Protein AF-A0A849R0E0-F1 (afdb_monomer_lite)

Radius of gyration: 33.07 Å; chains: 1; bounding box: 42×127×68 Å

Secondary structure (DSSP, 8-state):
---------------S-----TTTT-----------EEE-HHHHHHHHHHT-EEEE-TTS-EEEE-TTSTT-EEEESSHHHHHHHHHHHHHHHHHHHHHHTPPPPPBTTEEE------------------------PPPP-

Sequence (141 aa):
MPLQQSQHRRGIVVGAASITLPWEKKIKRVRGVEPVNKITFEQYVRLALSHARFSRNEDASWTVEVPVLPGCITWGITRIEAVEMAKDAIEAWIITALRFGDEIPAIDGCYLQYAIDEIEDVETTPRETEGSYSETAGSRV

Foldseek 3Di:
DDDDDDDDDPDDDDDDDPCPPCVVVPPPPDPDPDPQQEDEPVVVLVLQLVQWDWDQDPLRKIKIDRVLQPPQIDIDNDPVVNSVRSSVSSSVSVVVCLVVVHDRGARPSHDYDDDNPPPDDPPPPPDDDPPDDDPPPDDDD

Structure (mmCIF, N/CA/C/O backbone):
data_AF-A0A849R0E0-F1
#
_entry.id   AF-A0A849R0E0-F1
#
loop_
_atom_site.group_PDB
_atom_site.id
_atom_site.type_symbol
_atom_site.label_atom_id
_atom_site.label_alt_id
_atom_site.label_comp_id
_atom_site.label_asym_id
_atom_site.label_entity_id
_atom_site.label_seq_id
_atom_site.pdbx_PDB_ins_code
_atom_site.Cartn_x
_atom_site.Cartn_y
_atom_site.Cartn_z
_atom_site.occupancy
_atom_site.B_iso_or_equiv
_atom_site.auth_seq_id
_atom_site.auth_comp_id
_atom_site.auth_asym_id
_atom_site.auth_atom_id
_atom_site.pdbx_PDB_model_num
ATOM 1 N N . MET A 1 1 ? 18.604 -65.903 37.078 1.00 38.81 1 MET A N 1
ATOM 2 C CA . MET A 1 1 ? 19.001 -64.517 36.748 1.00 38.81 1 MET A CA 1
ATOM 3 C C . MET A 1 1 ? 17.720 -63.683 36.670 1.00 38.81 1 MET A C 1
ATOM 5 O O . MET A 1 1 ? 16.917 -63.987 35.797 1.00 38.81 1 MET A O 1
ATOM 9 N N . PRO A 1 2 ? 17.441 -62.781 37.632 1.00 55.22 2 PRO A N 1
ATOM 10 C CA . PRO A 1 2 ? 16.172 -62.055 37.742 1.00 55.22 2 PRO A CA 1
ATOM 11 C C . PRO A 1 2 ? 16.253 -60.619 37.176 1.00 55.22 2 PRO A C 1
ATOM 13 O O . PRO A 1 2 ? 17.321 -60.183 36.766 1.00 55.22 2 PRO A O 1
ATOM 16 N N . LEU A 1 3 ? 15.120 -59.905 37.267 1.00 38.03 3 LEU A N 1
ATOM 17 C CA . LEU A 1 3 ? 14.801 -58.516 36.878 1.00 38.03 3 LEU A CA 1
ATOM 18 C C . LEU A 1 3 ? 14.262 -58.382 35.438 1.00 38.03 3 LEU A C 1
ATOM 20 O O . LEU A 1 3 ? 14.897 -58.812 34.491 1.00 38.03 3 LEU A O 1
ATOM 24 N N . GLN A 1 4 ? 13.079 -57.807 35.188 1.00 47.00 4 GLN A N 1
ATOM 25 C CA . GLN A 1 4 ? 12.476 -56.665 35.881 1.00 47.00 4 GLN A CA 1
ATOM 26 C C . GLN A 1 4 ? 10.942 -56.648 35.705 1.00 47.00 4 GLN A C 1
ATOM 28 O O . GLN A 1 4 ? 10.442 -56.493 34.595 1.00 47.00 4 GLN A O 1
ATOM 33 N N . GLN A 1 5 ? 10.190 -56.762 36.807 1.00 48.25 5 GLN A N 1
ATOM 34 C CA . GLN A 1 5 ? 8.842 -56.192 36.918 1.00 48.25 5 GLN A CA 1
ATOM 35 C C . GLN A 1 5 ? 8.978 -54.819 37.578 1.00 48.25 5 GLN A C 1
ATOM 37 O O . GLN A 1 5 ? 9.595 -54.707 38.634 1.00 48.25 5 GLN A O 1
ATOM 42 N N . SER A 1 6 ? 8.366 -53.794 36.990 1.00 43.59 6 SER A N 1
ATOM 43 C CA . SER A 1 6 ? 8.050 -52.546 37.685 1.00 43.59 6 SER A CA 1
ATOM 44 C C . SER A 1 6 ? 6.603 -52.191 37.376 1.00 43.59 6 SER A C 1
ATOM 46 O O . SER A 1 6 ? 6.280 -51.485 36.425 1.00 43.59 6 SER A O 1
ATOM 48 N N . GLN A 1 7 ? 5.713 -52.773 38.172 1.00 56.81 7 GLN A N 1
ATOM 49 C CA . GLN A 1 7 ? 4.448 -52.134 38.500 1.00 56.81 7 GLN A CA 1
ATOM 50 C C . GLN A 1 7 ? 4.765 -50.953 39.406 1.00 56.81 7 GLN A C 1
ATOM 52 O O . GLN A 1 7 ? 5.595 -51.132 40.280 1.00 56.81 7 GLN A O 1
ATOM 57 N N . HIS A 1 8 ? 4.087 -49.816 39.249 1.00 32.28 8 HIS A N 1
ATOM 58 C CA . HIS A 1 8 ? 3.548 -49.021 40.361 1.00 32.28 8 HIS A CA 1
ATOM 59 C C . HIS A 1 8 ? 2.502 -48.051 39.796 1.00 32.28 8 HIS A C 1
ATOM 61 O O . HIS A 1 8 ? 2.736 -46.867 39.569 1.00 32.28 8 HIS A O 1
ATOM 67 N N . ARG A 1 9 ? 1.293 -48.584 39.603 1.00 51.06 9 ARG A N 1
ATOM 68 C CA . ARG A 1 9 ? 0.073 -47.796 39.758 1.00 51.06 9 ARG A CA 1
ATOM 69 C C . ARG A 1 9 ? -0.049 -47.410 41.235 1.00 51.06 9 ARG A C 1
ATOM 71 O O . ARG A 1 9 ? -0.041 -48.291 42.090 1.00 51.06 9 ARG A O 1
ATOM 78 N N . ARG A 1 10 ? -0.247 -46.127 41.533 1.00 48.72 10 ARG A N 1
ATOM 79 C CA . ARG A 1 10 ? -0.996 -45.708 42.726 1.00 48.72 10 ARG A CA 1
ATOM 80 C C . ARG A 1 10 ? -2.365 -45.258 42.242 1.00 48.72 10 ARG A C 1
ATOM 82 O O . ARG A 1 10 ? -2.489 -44.227 41.594 1.00 48.72 10 ARG A O 1
ATOM 89 N N . GLY A 1 11 ? -3.357 -46.114 42.456 1.00 44.81 11 GLY A N 1
ATOM 90 C CA . GLY A 1 11 ? -4.749 -45.812 42.158 1.00 44.81 11 GLY A CA 1
ATOM 91 C C . GLY A 1 11 ? -5.390 -44.995 43.273 1.00 44.81 11 GLY A C 1
ATOM 92 O O . GLY A 1 11 ? -4.987 -45.087 44.430 1.00 44.81 11 GLY A O 1
ATOM 93 N N . ILE A 1 12 ? -6.447 -44.273 42.921 1.00 38.22 12 ILE A N 1
ATOM 94 C CA . ILE A 1 12 ? -7.577 -44.064 43.819 1.00 38.22 12 ILE A CA 1
ATOM 95 C C . ILE A 1 12 ? -8.791 -44.635 43.092 1.00 38.22 12 ILE A C 1
ATOM 97 O O . ILE A 1 12 ? -9.124 -44.223 41.982 1.00 38.22 12 ILE A O 1
ATOM 101 N N . VAL A 1 13 ? -9.394 -45.641 43.716 1.00 46.91 13 VAL A N 1
ATOM 102 C CA . VAL A 1 13 ? -10.683 -46.211 43.338 1.00 46.91 13 VAL A CA 1
ATOM 103 C C . VAL A 1 13 ? -11.720 -45.459 44.163 1.00 46.91 13 VAL A C 1
ATOM 105 O O . VAL A 1 13 ? -11.707 -45.561 45.387 1.00 46.91 13 VAL A O 1
ATOM 108 N N . VAL A 1 14 ? -12.606 -44.704 43.515 1.00 45.00 14 VAL A N 1
ATOM 109 C CA . VAL A 1 14 ? -13.864 -44.261 44.128 1.00 45.00 14 VAL A CA 1
ATOM 110 C C . VAL A 1 14 ? -14.989 -44.719 43.215 1.00 45.00 14 VAL A C 1
ATOM 112 O O . VAL A 1 14 ? -14.896 -44.602 41.995 1.00 45.00 14 VAL A O 1
ATOM 115 N N . GLY A 1 15 ? -15.979 -45.353 43.833 1.00 38.16 15 GLY A N 1
ATOM 116 C CA . GLY A 1 15 ? -17.044 -4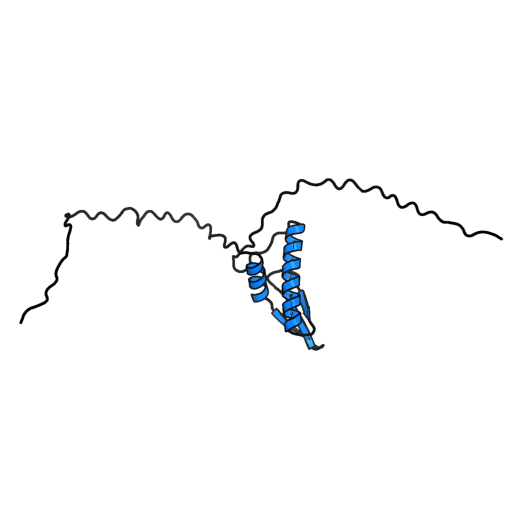6.098 43.187 1.00 38.16 15 GLY A CA 1
ATOM 117 C C . GLY A 1 15 ? -17.985 -45.273 42.315 1.00 38.16 15 GLY A C 1
ATOM 118 O O . GLY A 1 15 ? -17.857 -44.064 42.150 1.00 38.16 15 GLY A O 1
ATOM 119 N N . ALA A 1 16 ? -18.942 -46.004 41.752 1.00 46.28 16 ALA A N 1
ATOM 120 C CA . ALA A 1 16 ? -19.988 -45.552 40.855 1.00 46.28 16 ALA A CA 1
ATOM 121 C C . ALA A 1 16 ? -20.604 -44.196 41.239 1.00 46.28 16 ALA A C 1
ATOM 123 O O . ALA A 1 16 ? -21.504 -44.100 42.067 1.00 46.28 16 ALA A O 1
ATOM 124 N N . ALA A 1 17 ? -20.166 -43.160 40.542 1.00 36.34 17 ALA A N 1
ATOM 125 C CA . ALA A 1 17 ? -20.985 -42.029 40.164 1.00 36.34 17 ALA A CA 1
ATOM 126 C C . ALA A 1 17 ? -20.427 -41.556 38.827 1.00 36.34 17 ALA A C 1
ATOM 128 O O . ALA A 1 17 ? -19.282 -41.112 38.742 1.00 36.34 17 ALA A O 1
ATOM 129 N N . SER A 1 18 ? -21.217 -41.682 37.765 1.00 44.19 18 SER A N 1
ATOM 130 C CA . SER A 1 18 ? -20.980 -40.951 36.527 1.00 44.19 18 SER A CA 1
ATOM 131 C C . SER A 1 18 ? -21.103 -39.461 36.840 1.00 44.19 18 SER A C 1
ATOM 133 O O . SER A 1 18 ? -22.142 -38.850 36.611 1.00 44.19 18 SER A O 1
ATOM 135 N N . ILE A 1 19 ? -20.053 -38.860 37.394 1.00 43.53 19 ILE A N 1
ATOM 136 C CA . ILE A 1 19 ? -19.900 -37.414 37.389 1.00 43.53 19 ILE A CA 1
ATOM 137 C C . ILE A 1 19 ? -19.440 -37.099 35.973 1.00 43.53 19 ILE A C 1
ATOM 139 O O . ILE A 1 19 ? -18.252 -36.978 35.688 1.00 43.53 19 ILE A O 1
ATOM 143 N N . THR A 1 20 ? -20.405 -37.041 35.052 1.00 53.28 20 THR A N 1
ATOM 144 C CA . THR A 1 20 ? -20.236 -36.277 33.822 1.00 53.28 20 THR A CA 1
ATOM 145 C C . THR A 1 20 ? -19.793 -34.898 34.271 1.00 53.28 20 THR A C 1
ATOM 147 O O . THR A 1 20 ? -20.577 -34.180 34.889 1.00 53.28 20 THR A O 1
ATOM 150 N N . LEU A 1 21 ? -18.521 -34.580 34.047 1.00 47.81 21 LEU A N 1
ATOM 151 C CA . LEU A 1 21 ? -17.932 -33.314 34.434 1.00 47.81 21 LEU A CA 1
ATOM 152 C C . LEU A 1 21 ? -18.815 -32.180 33.868 1.00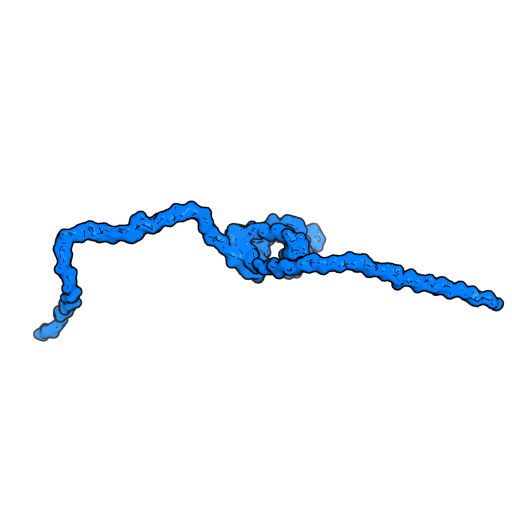 47.81 21 LEU A C 1
ATOM 154 O O . LEU A 1 21 ? -18.893 -32.010 32.651 1.00 47.81 21 LEU A O 1
ATOM 158 N N . PRO A 1 22 ? -19.523 -31.400 34.714 1.00 52.25 22 PRO A N 1
ATOM 159 C CA . PRO A 1 22 ? -20.514 -30.417 34.259 1.00 52.25 22 PRO A CA 1
ATOM 160 C C . PRO A 1 22 ? -19.915 -29.189 33.557 1.00 52.25 22 PRO A C 1
ATOM 162 O O . PRO A 1 22 ? -20.631 -28.220 33.300 1.00 52.25 22 PRO A O 1
ATOM 165 N N . TRP A 1 23 ? -18.609 -29.186 33.287 1.00 43.12 23 TRP A N 1
ATOM 166 C CA . TRP A 1 23 ? -17.913 -28.077 32.640 1.00 43.12 23 TRP A CA 1
ATOM 167 C C . TRP A 1 23 ? -17.810 -28.253 31.117 1.00 43.12 23 TRP A C 1
ATOM 169 O O . TRP A 1 23 ? -17.825 -27.256 30.399 1.00 43.12 23 TRP A O 1
ATOM 179 N N . GLU A 1 24 ? -17.868 -29.485 30.599 1.00 51.97 24 GLU A N 1
ATOM 180 C CA . GLU A 1 24 ? -17.853 -29.765 29.149 1.00 51.97 24 GLU A CA 1
ATOM 181 C C . GLU A 1 24 ? -19.142 -29.308 28.436 1.00 51.97 24 GLU A C 1
ATOM 183 O O . GLU A 1 24 ? -19.186 -29.185 27.215 1.00 51.97 24 GLU A O 1
ATOM 188 N N . LYS A 1 25 ? -20.202 -28.993 29.194 1.00 50.00 25 LYS A N 1
ATOM 189 C CA . LYS A 1 25 ? -21.509 -28.548 28.671 1.00 50.00 25 LYS A CA 1
ATOM 190 C C . LYS A 1 25 ? -21.788 -27.057 28.866 1.00 50.00 25 LYS A C 1
ATOM 192 O O . LYS A 1 25 ? -22.908 -26.607 28.623 1.00 50.00 25 LYS A O 1
ATOM 197 N N . LYS A 1 26 ? -20.797 -26.276 29.309 1.00 49.84 26 LYS A N 1
ATOM 198 C CA . LYS A 1 26 ? -20.974 -24.848 29.616 1.00 49.84 26 LYS A CA 1
ATOM 199 C C . LYS A 1 26 ? -20.033 -23.924 28.852 1.00 49.84 26 LYS A C 1
ATOM 201 O O . LYS A 1 26 ? -19.842 -22.784 29.260 1.00 49.84 26 LYS A O 1
ATOM 206 N N . ILE A 1 27 ? -19.553 -24.352 27.687 1.00 56.09 27 ILE A N 1
ATOM 207 C CA . ILE A 1 27 ? -19.125 -23.403 26.658 1.00 56.09 27 ILE A CA 1
ATOM 208 C C . ILE A 1 27 ? -20.410 -22.866 26.026 1.00 56.09 27 ILE A C 1
ATOM 210 O O . ILE A 1 27 ? -20.893 -23.353 25.002 1.00 56.09 27 ILE A O 1
ATOM 214 N N . LYS A 1 28 ? -21.042 -21.899 26.703 1.00 51.50 28 LYS A N 1
ATOM 215 C CA . LYS A 1 28 ? -22.071 -21.077 26.072 1.00 51.50 28 LYS A CA 1
ATOM 216 C C . LYS A 1 28 ? -21.370 -20.376 24.920 1.00 51.50 28 LYS A C 1
ATOM 218 O O . LYS A 1 28 ? -20.601 -19.449 25.134 1.00 51.50 28 LYS A O 1
ATOM 223 N N . ARG A 1 29 ? -21.620 -20.884 23.719 1.00 47.94 29 ARG A N 1
ATOM 224 C CA . ARG A 1 29 ? -21.346 -20.260 22.432 1.00 47.94 29 ARG A CA 1
ATOM 225 C C . ARG A 1 29 ? -22.028 -18.890 22.445 1.00 47.94 29 ARG A C 1
ATOM 227 O O . ARG A 1 29 ? -23.196 -18.762 22.081 1.00 47.94 29 ARG A O 1
ATOM 234 N N . VAL A 1 30 ? -21.334 -17.904 23.007 1.00 56.94 30 VAL A N 1
ATOM 235 C CA . VAL A 1 30 ? -21.688 -16.495 22.884 1.00 56.94 30 VAL A CA 1
ATOM 236 C C . VAL A 1 30 ? -21.714 -16.208 21.389 1.00 56.94 30 VAL A C 1
ATOM 238 O O . VAL A 1 30 ? -20.848 -16.680 20.653 1.00 56.94 30 VAL A O 1
ATOM 241 N N . ARG A 1 31 ? -22.792 -15.572 2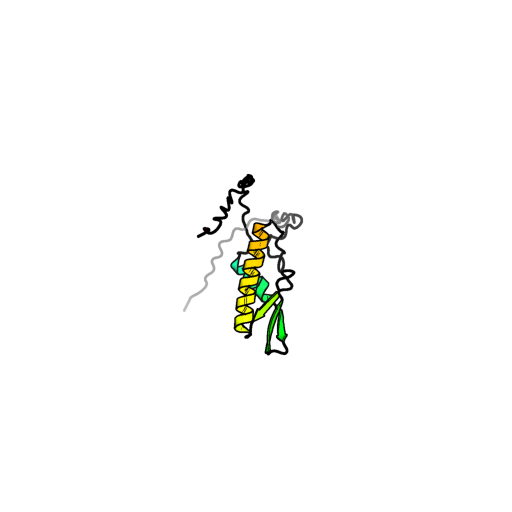0.922 1.00 51.91 31 ARG A N 1
ATOM 242 C CA . ARG A 1 31 ? -22.957 -15.219 19.509 1.00 51.91 31 ARG A CA 1
ATOM 243 C C . ARG A 1 31 ? -21.688 -14.492 19.058 1.00 51.91 31 ARG A C 1
ATOM 245 O O . ARG A 1 31 ? -21.254 -13.572 19.743 1.00 51.91 31 ARG A O 1
ATOM 252 N N . GLY A 1 32 ? -21.089 -15.006 17.985 1.00 44.66 32 GLY A N 1
ATOM 253 C CA . GLY A 1 32 ? -19.739 -14.694 17.542 1.00 44.66 32 GLY A CA 1
ATOM 254 C C . GLY A 1 32 ? -19.505 -13.201 17.397 1.00 44.66 32 GLY A C 1
ATOM 255 O O . GLY A 1 32 ? -20.059 -12.557 16.513 1.00 44.66 32 GLY A O 1
ATOM 256 N N . VAL A 1 33 ? -18.657 -12.678 18.269 1.00 49.19 33 VAL A N 1
ATOM 257 C CA . VAL A 1 33 ? -17.730 -11.629 17.877 1.00 49.19 33 VAL A CA 1
ATOM 258 C C . VAL A 1 33 ? -16.485 -12.411 17.478 1.00 49.19 33 VAL A C 1
ATOM 260 O O . VAL A 1 33 ? -15.791 -12.935 18.350 1.00 49.19 33 VAL A O 1
ATOM 263 N N . GLU A 1 34 ? -16.284 -12.618 16.174 1.00 56.00 34 GLU A N 1
ATOM 264 C CA . GLU A 1 34 ? -14.996 -13.094 15.654 1.00 56.00 34 GLU A CA 1
ATOM 265 C C . GLU A 1 34 ? -13.907 -12.206 16.282 1.00 56.00 34 GLU A C 1
ATOM 267 O O . GLU A 1 34 ? -14.113 -10.989 16.375 1.00 56.00 34 GLU A O 1
ATOM 272 N N . PRO A 1 35 ? -12.792 -12.759 16.791 1.00 57.19 35 PRO A N 1
ATOM 273 C CA . PRO A 1 35 ? -11.729 -11.927 17.332 1.00 57.19 35 PRO A CA 1
ATOM 274 C C . PRO A 1 35 ? -11.301 -10.952 16.236 1.00 57.19 35 PRO A C 1
ATOM 276 O O . PRO A 1 35 ? -10.837 -11.378 15.182 1.00 57.19 35 PRO A O 1
ATOM 279 N N . VAL A 1 36 ? -11.498 -9.650 16.462 1.00 66.88 36 VAL A N 1
ATOM 280 C CA . VAL A 1 36 ? -11.018 -8.616 15.543 1.00 66.88 36 VAL A CA 1
ATOM 281 C C . VAL A 1 36 ? -9.508 -8.795 15.425 1.00 66.88 36 VAL A C 1
ATOM 283 O O . VAL A 1 36 ? -8.771 -8.518 16.372 1.00 66.88 36 VAL A O 1
ATOM 286 N N . ASN A 1 37 ? -9.049 -9.350 14.301 1.00 87.19 37 ASN A N 1
ATOM 287 C CA . ASN A 1 37 ? -7.635 -9.618 14.081 1.00 87.19 37 ASN A CA 1
ATOM 288 C C . ASN A 1 37 ? -6.952 -8.287 13.769 1.00 87.19 37 ASN A C 1
ATOM 290 O O . ASN A 1 37 ? -6.814 -7.878 12.617 1.00 87.19 37 ASN A O 1
ATOM 294 N N . LYS A 1 38 ? -6.626 -7.551 14.829 1.00 90.06 38 LYS A N 1
ATOM 295 C CA . LYS A 1 38 ? -5.966 -6.258 14.733 1.00 90.06 38 LYS A CA 1
ATOM 296 C C . LYS A 1 38 ? -4.480 -6.471 14.482 1.00 90.06 38 LYS A C 1
ATOM 298 O O . LYS A 1 38 ? -3.829 -7.204 15.225 1.00 90.06 38 LYS A O 1
ATOM 303 N N . ILE A 1 39 ? -3.957 -5.828 13.448 1.00 93.94 39 ILE A N 1
ATOM 304 C CA . ILE A 1 39 ? -2.571 -5.978 12.999 1.00 93.94 39 ILE A CA 1
ATOM 305 C C . ILE A 1 39 ? -1.821 -4.649 13.069 1.00 93.94 39 ILE A C 1
ATOM 307 O O . ILE A 1 39 ? -2.425 -3.574 13.126 1.00 93.94 39 ILE A O 1
ATOM 311 N N . THR A 1 40 ? -0.491 -4.722 13.090 1.00 94.94 40 THR A N 1
ATOM 312 C CA . THR A 1 40 ? 0.367 -3.531 13.088 1.00 94.94 40 THR A CA 1
ATOM 313 C C . THR A 1 40 ? 0.399 -2.868 11.711 1.00 94.94 40 THR A C 1
ATOM 315 O O . THR A 1 40 ? 0.056 -3.483 10.700 1.00 94.94 40 THR A O 1
ATOM 318 N N . PHE A 1 41 ? 0.861 -1.616 11.660 1.00 94.25 41 PHE A N 1
ATOM 319 C CA . PHE A 1 41 ? 1.006 -0.862 10.412 1.00 94.25 41 PHE A CA 1
ATOM 320 C C . PHE A 1 41 ? 1.821 -1.614 9.357 1.00 94.25 41 PHE A C 1
ATOM 322 O O . PHE A 1 41 ? 1.345 -1.838 8.249 1.00 94.25 41 PHE A O 1
ATOM 329 N N . GLU A 1 42 ? 3.008 -2.104 9.714 1.00 94.50 42 GLU A N 1
ATOM 330 C CA . GLU A 1 42 ? 3.855 -2.848 8.778 1.00 94.50 42 GLU A CA 1
ATOM 331 C C . GLU A 1 42 ? 3.191 -4.130 8.264 1.00 94.50 42 GLU A C 1
ATOM 333 O O . GLU A 1 42 ? 3.345 -4.490 7.096 1.00 94.50 42 GLU A O 1
ATOM 338 N N . GLN A 1 43 ? 2.455 -4.834 9.128 1.00 95.31 43 GLN A N 1
ATOM 339 C CA . GLN A 1 43 ? 1.717 -6.033 8.737 1.00 95.31 43 GLN A CA 1
ATOM 340 C C . GLN A 1 43 ? 0.606 -5.686 7.752 1.00 95.31 43 GLN A C 1
ATOM 342 O O . GLN A 1 43 ? 0.438 -6.397 6.765 1.00 95.31 43 GLN A O 1
ATOM 347 N N . TYR A 1 44 ? -0.101 -4.581 7.983 1.00 95.94 44 TYR A N 1
ATOM 348 C CA . TYR A 1 44 ? -1.140 -4.098 7.085 1.00 95.94 44 TYR A CA 1
ATOM 349 C C . TYR A 1 44 ? -0.563 -3.703 5.721 1.00 95.94 44 TYR A C 1
ATOM 351 O O . TYR A 1 44 ? -1.083 -4.135 4.697 1.00 95.94 44 TYR A O 1
ATOM 359 N N . VAL A 1 45 ? 0.561 -2.977 5.689 1.00 96.38 45 VAL A N 1
ATOM 360 C CA . VAL A 1 45 ? 1.254 -2.611 4.439 1.00 96.38 45 VAL A CA 1
ATOM 361 C C . VAL A 1 45 ? 1.686 -3.861 3.667 1.00 96.38 45 VAL A C 1
ATOM 363 O O . VAL A 1 45 ? 1.441 -3.972 2.467 1.00 96.38 45 VAL A O 1
ATOM 366 N N . ARG A 1 46 ? 2.286 -4.842 4.353 1.00 96.75 46 ARG A N 1
ATOM 367 C CA . ARG A 1 46 ? 2.678 -6.124 3.740 1.00 96.75 46 ARG A CA 1
ATOM 368 C C . ARG A 1 46 ? 1.475 -6.894 3.201 1.00 96.75 46 ARG A C 1
ATOM 370 O O . ARG A 1 46 ? 1.565 -7.477 2.123 1.00 96.75 46 ARG A O 1
ATOM 377 N N . LEU A 1 47 ? 0.370 -6.899 3.943 1.00 96.12 47 LEU A N 1
ATOM 378 C CA . LEU A 1 47 ? -0.861 -7.570 3.549 1.00 96.12 47 LEU A CA 1
ATOM 379 C C . LEU A 1 47 ? -1.476 -6.890 2.320 1.00 96.12 47 LEU A C 1
ATOM 381 O O . LEU A 1 47 ? -1.764 -7.571 1.340 1.00 96.12 47 LEU A O 1
ATOM 385 N N . ALA A 1 48 ? -1.572 -5.561 2.306 1.00 96.69 48 ALA A N 1
ATOM 386 C CA . ALA A 1 48 ? -2.037 -4.799 1.149 1.00 96.69 48 ALA A CA 1
ATOM 387 C C . ALA A 1 48 ? -1.173 -5.055 -0.095 1.00 96.69 48 ALA A C 1
ATOM 389 O O . ALA A 1 48 ? -1.701 -5.330 -1.173 1.00 96.69 48 ALA A O 1
ATOM 390 N N . LEU A 1 49 ? 0.154 -5.065 0.065 1.00 96.25 49 LEU A N 1
ATOM 391 C CA . LEU A 1 49 ? 1.085 -5.347 -1.026 1.00 96.25 49 LEU A CA 1
ATOM 392 C C . LEU A 1 49 ? 0.937 -6.778 -1.572 1.00 96.25 49 LEU A C 1
ATOM 394 O O . LEU A 1 49 ? 1.164 -7.005 -2.757 1.00 96.25 49 LEU A O 1
ATOM 398 N N . SER A 1 50 ? 0.518 -7.744 -0.747 1.00 96.88 50 SER A N 1
ATOM 399 C CA . SER A 1 50 ? 0.266 -9.119 -1.207 1.00 96.88 50 SER A CA 1
ATOM 400 C C . SER A 1 50 ? -0.913 -9.233 -2.185 1.00 96.88 50 SER A C 1
ATOM 402 O O . SER A 1 50 ? -0.932 -10.146 -3.009 1.00 96.88 50 SER A O 1
ATOM 404 N N . HIS A 1 51 ? -1.848 -8.276 -2.145 1.00 95.69 51 HIS A N 1
ATOM 405 C CA . HIS A 1 51 ? -2.988 -8.176 -3.066 1.00 95.69 51 HIS A CA 1
ATOM 406 C C . HIS A 1 51 ? -2.698 -7.318 -4.307 1.00 95.69 51 HIS A C 1
ATOM 408 O O . HIS A 1 51 ? -3.569 -7.169 -5.167 1.00 95.69 51 HIS A O 1
ATOM 414 N N . ALA A 1 52 ? -1.493 -6.752 -4.419 1.00 96.69 52 ALA A N 1
ATOM 415 C CA . ALA A 1 52 ? -1.125 -5.869 -5.517 1.00 96.69 52 ALA A CA 1
ATOM 416 C C . ALA A 1 52 ? -1.083 -6.604 -6.868 1.00 96.69 52 ALA A C 1
ATOM 418 O O . ALA A 1 52 ? -0.528 -7.700 -7.004 1.00 96.69 52 ALA A O 1
ATOM 419 N N . ARG A 1 53 ? -1.642 -5.967 -7.897 1.00 96.75 53 ARG A N 1
ATOM 420 C CA . ARG A 1 53 ? -1.639 -6.439 -9.284 1.00 96.75 53 ARG A CA 1
ATOM 421 C C . ARG A 1 53 ? -0.628 -5.643 -10.088 1.00 96.75 53 ARG A C 1
ATOM 423 O O . ARG A 1 53 ? -0.648 -4.421 -10.063 1.00 96.75 53 ARG A O 1
ATOM 430 N N . PHE A 1 54 ? 0.229 -6.349 -10.819 1.00 96.19 54 PHE A N 1
ATOM 431 C CA . PHE A 1 54 ? 1.278 -5.755 -11.642 1.00 96.19 54 PHE A CA 1
ATOM 432 C C . PHE A 1 54 ? 0.946 -5.945 -13.118 1.00 96.19 54 PHE A C 1
ATOM 434 O O . PHE A 1 54 ? 0.768 -7.079 -13.569 1.00 96.19 54 PHE A O 1
ATOM 441 N N . SER A 1 55 ? 0.938 -4.849 -13.865 1.00 96.19 55 SER A N 1
ATOM 442 C CA . SER A 1 55 ? 0.713 -4.826 -15.309 1.00 96.19 55 SER A CA 1
ATOM 443 C C . SER A 1 55 ? 1.908 -4.181 -15.992 1.00 96.19 55 SER A C 1
ATOM 445 O O . SER A 1 55 ? 2.415 -3.157 -15.537 1.00 96.19 55 SER A O 1
ATOM 447 N N . ARG A 1 56 ? 2.380 -4.789 -17.081 1.00 96.56 56 ARG A N 1
ATOM 448 C CA . ARG A 1 56 ? 3.458 -4.221 -17.894 1.00 96.56 56 ARG A CA 1
ATOM 449 C C . ARG A 1 56 ? 2.858 -3.369 -19.006 1.00 96.56 56 ARG A C 1
ATOM 451 O O . ARG A 1 56 ? 1.984 -3.846 -19.726 1.00 96.56 56 ARG A O 1
ATOM 458 N N . ASN A 1 57 ? 3.369 -2.156 -19.154 1.00 95.19 57 ASN A N 1
ATOM 459 C CA . ASN A 1 57 ? 2.911 -1.185 -20.139 1.00 95.19 57 ASN A CA 1
ATOM 460 C C . ASN A 1 57 ? 3.698 -1.283 -21.459 1.00 95.19 57 ASN A C 1
ATOM 462 O O . ASN A 1 57 ? 4.743 -1.941 -21.539 1.00 95.19 57 ASN A O 1
ATOM 466 N N . GLU A 1 58 ? 3.195 -0.614 -22.501 1.00 95.50 58 GLU A N 1
ATOM 467 C CA . GLU A 1 58 ? 3.811 -0.571 -23.839 1.00 95.50 58 GLU A CA 1
ATOM 468 C C . GLU A 1 58 ? 5.189 0.112 -23.839 1.00 95.50 58 GLU A C 1
ATOM 470 O O . GLU A 1 58 ? 6.083 -0.285 -24.584 1.00 95.50 58 GLU A O 1
ATOM 475 N N . ASP A 1 59 ? 5.391 1.085 -22.949 1.00 92.88 59 ASP A N 1
ATOM 476 C CA . ASP A 1 59 ? 6.647 1.814 -22.730 1.00 92.88 59 ASP A CA 1
ATOM 477 C C . ASP A 1 59 ? 7.666 1.038 -21.868 1.00 92.88 59 ASP A C 1
ATOM 479 O O . ASP A 1 59 ? 8.687 1.583 -21.454 1.00 92.88 59 ASP A O 1
ATOM 483 N N . ALA A 1 60 ? 7.396 -0.245 -21.602 1.00 92.00 60 ALA A N 1
ATOM 484 C CA . ALA A 1 60 ? 8.154 -1.130 -20.721 1.00 92.00 60 ALA A CA 1
ATOM 485 C C . ALA A 1 60 ? 8.154 -0.755 -19.228 1.00 92.00 60 ALA A C 1
ATOM 487 O O . ALA A 1 60 ? 8.804 -1.466 -18.453 1.00 92.00 60 ALA A O 1
ATOM 488 N N . SER A 1 61 ? 7.391 0.262 -18.816 1.00 94.88 61 SER A N 1
ATOM 489 C CA . SER A 1 61 ? 7.138 0.544 -17.404 1.00 94.88 61 SER A CA 1
ATOM 490 C C . SER A 1 61 ? 6.193 -0.493 -16.782 1.00 94.88 61 SER A C 1
ATOM 492 O O . SER A 1 61 ? 5.580 -1.329 -17.462 1.00 94.88 61 SER A O 1
ATOM 494 N N . TRP A 1 62 ? 6.099 -0.461 -15.459 1.00 97.38 62 TRP A N 1
ATOM 495 C CA . TRP A 1 62 ? 5.232 -1.311 -14.660 1.00 97.38 62 TRP A CA 1
ATOM 496 C C . TRP A 1 62 ? 4.221 -0.451 -13.920 1.00 97.38 62 TRP A C 1
ATOM 498 O O . TRP A 1 62 ? 4.603 0.454 -13.186 1.00 97.38 62 TRP A O 1
ATOM 508 N N . THR A 1 63 ? 2.943 -0.778 -14.064 1.00 96.94 63 THR A N 1
ATOM 509 C CA . THR A 1 63 ? 1.861 -0.223 -13.250 1.00 96.94 63 THR A CA 1
ATOM 510 C C . THR A 1 63 ? 1.488 -1.213 -12.159 1.00 96.94 63 THR A C 1
ATOM 512 O O . THR A 1 63 ? 1.418 -2.422 -12.402 1.00 96.94 63 THR A O 1
ATOM 515 N N . VAL A 1 64 ? 1.239 -0.690 -10.962 1.00 97.69 64 VAL A N 1
ATOM 516 C CA . VAL A 1 64 ? 0.773 -1.450 -9.806 1.00 97.69 64 VAL A CA 1
ATOM 517 C C . VAL A 1 64 ? -0.562 -0.894 -9.356 1.00 97.69 64 VAL A C 1
ATOM 519 O O . VAL A 1 64 ? -0.705 0.305 -9.140 1.00 97.69 64 VAL A O 1
ATOM 522 N N . GLU A 1 65 ? -1.536 -1.775 -9.193 1.00 97.00 65 GLU A N 1
ATOM 523 C CA . GLU A 1 65 ? -2.840 -1.453 -8.627 1.00 97.00 65 GLU A CA 1
ATOM 524 C C . GLU A 1 65 ? -3.035 -2.268 -7.351 1.00 97.00 65 GLU A C 1
ATOM 526 O O . GLU A 1 65 ? -2.817 -3.483 -7.342 1.00 97.00 65 GLU A O 1
ATOM 531 N N . VAL A 1 66 ? -3.461 -1.614 -6.273 1.00 96.69 66 VAL A N 1
ATOM 532 C CA . VAL A 1 66 ? -3.759 -2.266 -4.996 1.00 96.69 66 VAL A CA 1
ATOM 533 C C . VAL A 1 66 ? -5.280 -2.276 -4.813 1.00 96.69 66 VAL A C 1
ATOM 535 O O . VAL A 1 66 ? -5.832 -1.343 -4.242 1.00 96.69 66 VAL A O 1
ATOM 538 N N . PRO A 1 67 ? -5.999 -3.317 -5.275 1.00 95.31 67 PRO A N 1
ATOM 539 C CA . PRO A 1 67 ? -7.466 -3.313 -5.323 1.00 95.31 67 PRO A CA 1
ATOM 540 C C . PRO A 1 67 ? -8.128 -3.248 -3.940 1.00 95.31 67 PRO A C 1
ATOM 542 O O . PRO A 1 67 ? -9.289 -2.869 -3.828 1.00 95.31 67 PRO A O 1
ATOM 545 N N . VAL A 1 68 ? -7.397 -3.623 -2.887 1.00 94.75 68 VAL A N 1
ATOM 546 C CA . VAL A 1 68 ? -7.862 -3.540 -1.496 1.00 94.75 68 VAL A CA 1
ATOM 547 C C . VAL A 1 68 ? -7.875 -2.106 -0.955 1.00 94.75 68 VAL A C 1
ATOM 549 O O . VAL A 1 68 ? -8.568 -1.842 0.022 1.00 94.75 68 VAL A O 1
ATOM 552 N N . LEU A 1 69 ? -7.149 -1.180 -1.594 1.00 94.88 69 LEU A N 1
ATOM 553 C CA . LEU A 1 69 ? -7.141 0.246 -1.274 1.00 94.88 69 LEU A CA 1
ATOM 554 C C . LEU A 1 69 ? -7.647 1.027 -2.495 1.00 94.88 69 LEU A C 1
ATOM 556 O O . LEU A 1 69 ? -6.888 1.252 -3.442 1.00 94.88 69 LEU A O 1
ATOM 560 N N . PRO A 1 70 ? -8.927 1.434 -2.519 1.00 92.38 70 PRO A N 1
ATOM 561 C CA . PRO A 1 70 ? -9.512 2.050 -3.701 1.00 92.38 70 PRO A CA 1
ATOM 562 C C . PRO A 1 70 ? -8.750 3.321 -4.089 1.00 92.38 70 PRO A C 1
ATOM 564 O O . PRO A 1 70 ? -8.478 4.189 -3.259 1.00 92.38 70 PRO A O 1
ATOM 567 N N . GLY A 1 71 ? -8.393 3.408 -5.370 1.00 91.69 71 GLY A N 1
ATOM 568 C CA . GLY A 1 71 ? -7.631 4.530 -5.921 1.00 91.69 71 GLY A CA 1
ATOM 569 C C . GLY A 1 71 ? -6.121 4.481 -5.663 1.00 91.69 71 GLY A C 1
ATOM 570 O O . GLY A 1 71 ? -5.419 5.385 -6.108 1.00 91.69 71 GLY A O 1
ATOM 571 N N . CYS A 1 72 ? -5.593 3.448 -4.996 1.00 96.00 72 CYS A N 1
ATOM 572 C CA . CYS A 1 72 ? -4.152 3.274 -4.820 1.00 96.00 72 CYS A CA 1
ATOM 573 C C . CYS A 1 72 ? -3.536 2.623 -6.072 1.00 96.00 72 CYS A C 1
ATOM 575 O O . CYS A 1 72 ? -3.531 1.398 -6.234 1.00 96.00 72 CYS A O 1
ATOM 577 N N . ILE A 1 73 ? -3.045 3.470 -6.979 1.00 96.00 73 ILE A N 1
ATOM 578 C CA . ILE A 1 73 ? -2.393 3.078 -8.232 1.00 96.00 73 ILE A CA 1
ATOM 579 C C . ILE A 1 73 ? -1.048 3.793 -8.323 1.00 96.00 73 ILE A C 1
ATOM 581 O O . ILE A 1 73 ? -0.969 5.004 -8.115 1.00 96.00 73 ILE A O 1
ATOM 585 N N . THR A 1 74 ? 0.004 3.054 -8.660 1.00 96.94 74 THR A N 1
ATOM 586 C CA . THR A 1 74 ? 1.362 3.583 -8.827 1.00 96.94 74 THR A CA 1
ATOM 587 C C . THR A 1 74 ? 2.029 3.009 -10.066 1.00 96.94 74 THR A C 1
ATOM 589 O O . THR A 1 74 ? 1.499 2.119 -10.736 1.00 96.94 74 THR A O 1
ATOM 592 N N . TRP A 1 75 ? 3.205 3.530 -10.400 1.00 96.50 75 TRP A N 1
ATOM 593 C CA . TRP A 1 75 ? 4.012 3.025 -11.499 1.00 96.50 75 TRP A CA 1
ATOM 594 C C . TRP A 1 75 ? 5.505 3.166 -11.202 1.00 96.50 75 TRP A C 1
ATOM 596 O O . TRP A 1 75 ? 5.908 3.975 -10.369 1.00 96.50 75 TRP A O 1
ATOM 606 N N . GLY A 1 76 ? 6.319 2.386 -11.908 1.00 96.19 76 GLY A N 1
ATOM 607 C CA . GLY A 1 76 ? 7.779 2.464 -11.889 1.00 96.19 76 GLY A CA 1
ATOM 608 C C . GLY A 1 76 ? 8.370 2.008 -13.222 1.00 96.19 76 GLY A C 1
ATOM 609 O O . GLY A 1 76 ? 7.737 1.257 -13.968 1.00 96.19 76 GLY A O 1
ATOM 610 N N . ILE A 1 77 ? 9.585 2.448 -13.542 1.00 95.25 77 ILE A N 1
ATOM 611 C CA . ILE A 1 77 ? 10.292 2.060 -14.774 1.00 95.25 77 ILE A CA 1
ATOM 612 C C . ILE A 1 77 ? 10.653 0.574 -14.706 1.00 95.25 77 ILE A C 1
ATOM 614 O O . ILE A 1 77 ? 10.563 -0.157 -15.694 1.00 95.25 77 ILE A O 1
ATOM 618 N N . THR A 1 78 ? 11.030 0.101 -13.518 1.00 96.31 78 THR A N 1
ATOM 619 C CA . THR A 1 78 ? 11.327 -1.313 -13.266 1.00 96.31 78 THR A CA 1
ATOM 620 C C . THR A 1 78 ? 10.305 -1.947 -12.333 1.00 96.31 78 THR A C 1
ATOM 622 O O . THR A 1 78 ? 9.631 -1.272 -11.561 1.00 96.31 78 THR A O 1
ATOM 625 N N . ARG A 1 79 ? 10.224 -3.282 -12.346 1.00 94.56 79 ARG A N 1
ATOM 626 C CA . ARG A 1 79 ? 9.351 -4.013 -11.419 1.00 94.56 79 ARG A CA 1
ATOM 627 C C . ARG A 1 79 ? 9.725 -3.772 -9.952 1.00 94.56 79 ARG A C 1
ATOM 629 O O . ARG A 1 79 ? 8.839 -3.759 -9.112 1.00 94.56 79 ARG A O 1
ATOM 636 N N . ILE A 1 80 ? 11.016 -3.620 -9.650 1.00 96.12 80 ILE A N 1
ATOM 637 C CA . ILE A 1 80 ? 11.506 -3.385 -8.283 1.00 96.12 80 ILE A CA 1
ATOM 638 C C . ILE A 1 80 ? 11.055 -2.004 -7.813 1.00 96.12 80 ILE A C 1
ATOM 640 O O . ILE A 1 80 ? 10.393 -1.902 -6.788 1.00 96.12 80 ILE A O 1
ATOM 644 N N . GLU A 1 81 ? 11.312 -0.981 -8.626 1.00 96.44 81 GLU A N 1
ATOM 645 C CA . GLU A 1 81 ? 10.867 0.388 -8.362 1.00 96.44 81 GLU A CA 1
ATOM 646 C C . GLU A 1 81 ? 9.345 0.459 -8.209 1.00 96.44 81 GLU A C 1
ATOM 648 O O . GLU A 1 81 ? 8.842 1.060 -7.274 1.00 96.44 81 GLU A O 1
ATOM 653 N N . ALA A 1 82 ? 8.589 -0.228 -9.067 1.00 96.31 82 ALA A N 1
ATOM 654 C CA . ALA A 1 82 ? 7.135 -0.265 -8.972 1.00 96.31 82 ALA A CA 1
ATOM 655 C C . ALA A 1 82 ? 6.642 -0.862 -7.635 1.00 96.31 82 ALA A C 1
ATOM 657 O O . ALA A 1 82 ? 5.652 -0.391 -7.079 1.00 96.31 82 ALA A O 1
ATOM 658 N N . VAL A 1 83 ? 7.338 -1.869 -7.089 1.00 96.69 83 VAL A N 1
ATOM 659 C CA . VAL A 1 83 ? 7.044 -2.431 -5.755 1.00 96.69 83 VAL A CA 1
ATOM 660 C C . VAL A 1 83 ? 7.354 -1.423 -4.647 1.00 96.69 83 VAL A C 1
ATOM 662 O O . VAL A 1 83 ? 6.555 -1.288 -3.721 1.00 96.69 83 VAL A O 1
ATOM 665 N N . GLU A 1 84 ? 8.485 -0.720 -4.731 1.00 97.19 84 GLU A N 1
ATOM 666 C CA . GLU A 1 84 ? 8.856 0.327 -3.767 1.00 97.19 84 GLU A CA 1
ATOM 667 C C . GLU A 1 84 ? 7.830 1.467 -3.784 1.00 97.19 84 GLU A C 1
ATOM 669 O O . GLU A 1 84 ? 7.261 1.800 -2.746 1.00 97.19 84 GLU A O 1
ATOM 674 N N . MET A 1 85 ? 7.475 1.950 -4.975 1.00 97.38 85 MET A N 1
ATOM 675 C CA . MET A 1 85 ? 6.448 2.975 -5.171 1.00 97.38 85 MET A CA 1
ATOM 676 C C . MET A 1 85 ? 5.082 2.531 -4.637 1.00 97.38 85 MET A C 1
ATOM 678 O O . MET A 1 85 ? 4.363 3.326 -4.035 1.00 97.38 85 MET A O 1
ATOM 682 N N . ALA A 1 86 ? 4.704 1.264 -4.831 1.00 97.12 86 ALA A N 1
ATOM 683 C CA . ALA A 1 86 ? 3.468 0.719 -4.274 1.00 97.12 86 ALA A CA 1
ATOM 684 C C . ALA A 1 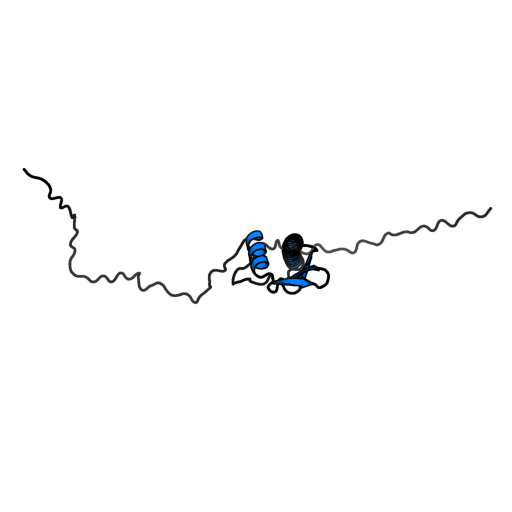86 ? 3.483 0.694 -2.738 1.00 97.12 86 ALA A C 1
ATOM 686 O O . ALA A 1 86 ? 2.474 1.032 -2.122 1.00 97.12 86 ALA A O 1
ATOM 687 N N . LYS A 1 87 ? 4.611 0.335 -2.112 1.00 97.56 87 LYS A N 1
ATOM 688 C CA . LYS A 1 87 ? 4.755 0.362 -0.650 1.00 97.56 87 LYS A CA 1
ATOM 689 C C . LYS A 1 87 ? 4.556 1.778 -0.108 1.00 97.56 87 LYS A C 1
ATOM 691 O O . LYS A 1 87 ? 3.732 1.965 0.784 1.00 97.56 87 LYS A O 1
ATOM 696 N N . ASP A 1 88 ? 5.233 2.758 -0.697 1.00 97.44 88 ASP A N 1
ATOM 697 C CA . ASP A 1 88 ? 5.145 4.160 -0.275 1.00 97.44 88 ASP A CA 1
ATOM 698 C C . ASP A 1 88 ? 3.731 4.725 -0.467 1.00 97.44 88 ASP A C 1
ATOM 700 O O . ASP A 1 88 ? 3.205 5.420 0.404 1.00 97.44 88 ASP A O 1
ATOM 704 N N . ALA A 1 89 ? 3.066 4.382 -1.573 1.00 97.44 89 ALA A N 1
ATOM 705 C CA . ALA A 1 89 ? 1.693 4.815 -1.811 1.00 97.44 89 ALA A CA 1
ATOM 706 C C . ALA A 1 89 ? 0.686 4.185 -0.845 1.00 97.44 89 ALA A C 1
ATOM 708 O O . ALA A 1 89 ? -0.242 4.873 -0.422 1.00 97.44 89 ALA A O 1
ATOM 709 N N . ILE A 1 90 ? 0.858 2.914 -0.467 1.00 97.38 90 ILE A N 1
ATOM 710 C CA . ILE A 1 90 ? 0.028 2.270 0.562 1.00 97.38 90 ILE A CA 1
ATOM 711 C C . ILE A 1 90 ? 0.187 3.009 1.898 1.00 97.38 90 ILE A C 1
ATOM 713 O O . ILE A 1 90 ? -0.806 3.323 2.555 1.00 97.38 90 ILE A O 1
ATOM 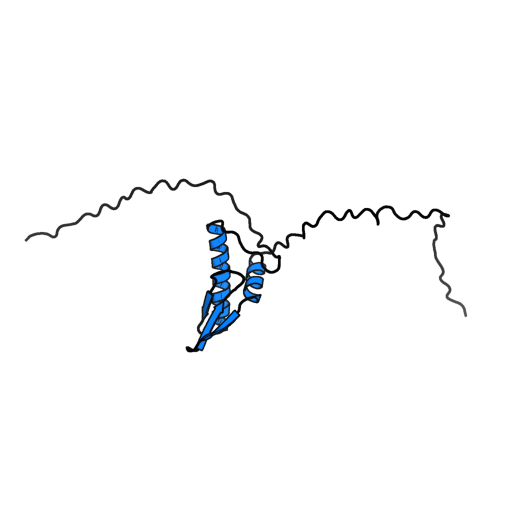717 N N . GLU A 1 91 ? 1.424 3.314 2.295 1.00 96.88 91 GLU A N 1
ATOM 718 C CA . GLU A 1 91 ? 1.713 4.048 3.532 1.00 96.88 91 GLU A CA 1
ATOM 719 C C . GLU A 1 91 ? 1.077 5.447 3.511 1.00 96.88 91 GLU A C 1
ATOM 721 O O . GLU A 1 91 ? 0.364 5.821 4.447 1.00 96.88 91 GLU A O 1
ATOM 726 N N . ALA A 1 92 ? 1.256 6.187 2.414 1.00 96.75 92 ALA A N 1
ATOM 727 C CA . ALA A 1 92 ? 0.666 7.509 2.227 1.00 96.75 92 ALA A CA 1
ATOM 728 C C . ALA A 1 92 ? -0.872 7.473 2.228 1.00 96.75 92 ALA A C 1
ATOM 730 O O . ALA A 1 92 ? -1.503 8.364 2.803 1.00 96.75 92 ALA A O 1
ATOM 731 N N . TRP A 1 93 ? -1.478 6.441 1.632 1.00 96.50 93 TRP A N 1
ATOM 732 C CA . TRP A 1 93 ? -2.929 6.238 1.628 1.00 96.50 93 TRP A CA 1
ATOM 733 C C . TRP A 1 93 ? -3.461 6.099 3.057 1.00 96.50 93 TRP A C 1
ATOM 735 O O . TRP A 1 93 ? -4.388 6.807 3.441 1.00 96.50 93 TRP A O 1
ATOM 745 N N . ILE A 1 94 ? -2.820 5.257 3.876 1.00 94.88 94 ILE A N 1
ATOM 746 C CA . ILE A 1 94 ? -3.221 5.026 5.272 1.00 94.88 94 ILE A CA 1
ATOM 747 C C . ILE A 1 94 ? -3.075 6.305 6.100 1.00 94.88 94 ILE A C 1
ATOM 749 O O . ILE A 1 94 ? -3.990 6.667 6.832 1.00 94.88 94 ILE A O 1
ATOM 753 N N . ILE A 1 95 ? -1.946 7.009 5.977 1.00 93.81 95 ILE A N 1
ATOM 754 C CA . ILE A 1 95 ? -1.711 8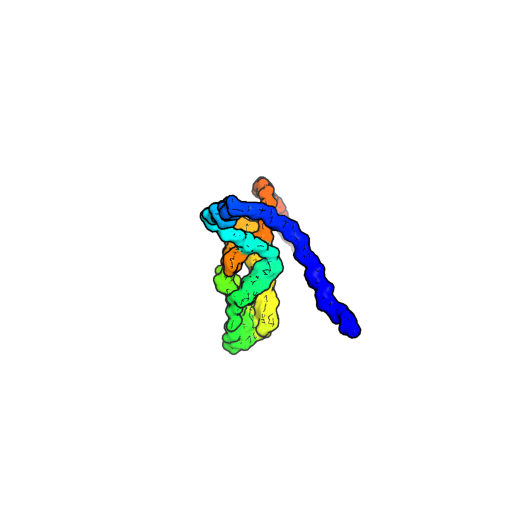.269 6.701 1.00 93.81 95 ILE A CA 1
ATOM 755 C C . ILE A 1 95 ? -2.761 9.315 6.320 1.00 93.81 95 ILE A C 1
ATOM 757 O O . ILE A 1 95 ? -3.265 10.029 7.185 1.00 93.81 95 ILE A O 1
ATOM 761 N N . THR A 1 96 ? -3.103 9.400 5.034 1.00 92.88 96 THR A N 1
ATOM 762 C CA . THR A 1 96 ? -4.126 10.325 4.538 1.00 92.88 96 THR A CA 1
ATOM 763 C C . THR A 1 96 ? -5.493 9.977 5.116 1.00 92.88 96 THR A C 1
ATOM 765 O O . THR A 1 96 ? -6.138 10.858 5.678 1.00 92.88 96 THR A O 1
ATOM 768 N N . ALA A 1 97 ? -5.885 8.700 5.075 1.00 92.38 97 ALA A N 1
ATOM 769 C CA . ALA A 1 97 ? -7.140 8.239 5.661 1.00 92.38 97 ALA A CA 1
ATOM 770 C C . ALA A 1 97 ? -7.217 8.569 7.162 1.00 92.38 97 ALA A C 1
ATOM 772 O O . ALA A 1 97 ? -8.189 9.159 7.622 1.00 92.38 97 ALA A O 1
ATOM 773 N N . LEU A 1 98 ? -6.145 8.305 7.919 1.00 91.00 98 LEU A N 1
ATOM 774 C CA . LEU A 1 98 ? -6.071 8.655 9.342 1.00 91.00 98 LEU A CA 1
ATOM 775 C C . LEU A 1 98 ? -6.173 10.166 9.586 1.00 91.00 98 LEU A C 1
ATOM 777 O O . LEU A 1 98 ? -6.829 10.588 10.534 1.00 91.00 98 LEU A O 1
ATOM 781 N N . ARG A 1 99 ? -5.541 10.985 8.738 1.00 89.25 99 ARG A N 1
ATOM 782 C CA . ARG A 1 99 ? -5.534 12.448 8.872 1.00 89.25 99 ARG A CA 1
ATOM 783 C C . ARG A 1 99 ? -6.914 13.066 8.668 1.00 89.25 99 ARG A C 1
ATOM 785 O O . ARG A 1 99 ? -7.225 14.058 9.320 1.00 89.25 99 ARG A O 1
ATOM 792 N N . PHE A 1 100 ? -7.698 12.522 7.744 1.00 88.56 100 PHE A N 1
ATOM 793 C CA . PHE A 1 100 ? -9.039 13.018 7.439 1.00 88.56 100 PHE A CA 1
ATOM 794 C C . PHE A 1 100 ? -10.146 12.271 8.195 1.00 88.56 100 PHE A C 1
ATOM 796 O O . PHE A 1 100 ? -11.308 12.653 8.096 1.00 88.56 100 PHE A O 1
ATOM 803 N N . GLY A 1 101 ? -9.790 11.258 8.992 1.00 87.88 101 GLY A N 1
ATOM 804 C CA . GLY A 1 101 ? -10.749 10.443 9.735 1.00 87.88 101 GLY A CA 1
ATOM 805 C C . GLY A 1 101 ? -11.547 9.481 8.849 1.00 87.88 101 GLY A C 1
ATOM 806 O O . GLY A 1 101 ? -12.633 9.058 9.242 1.00 87.88 101 GLY A O 1
ATOM 807 N N . ASP A 1 102 ? -11.028 9.142 7.667 1.00 89.81 102 ASP A N 1
ATOM 808 C CA . ASP A 1 102 ? -11.648 8.180 6.760 1.00 89.81 102 ASP A CA 1
ATOM 809 C C . ASP A 1 102 ? -11.553 6.750 7.316 1.00 89.81 102 ASP A C 1
ATOM 811 O O . ASP A 1 102 ? -10.594 6.370 7.998 1.00 89.81 102 ASP A O 1
ATOM 815 N N . GLU A 1 103 ? -12.548 5.920 6.992 1.00 90.06 103 GLU A N 1
ATOM 816 C CA . GLU A 1 103 ? -12.556 4.512 7.388 1.00 90.06 103 GLU A CA 1
ATOM 817 C C . GLU A 1 103 ? -11.509 3.710 6.600 1.00 90.06 103 GLU A C 1
ATOM 819 O O . GLU A 1 103 ? -11.493 3.694 5.367 1.00 90.06 103 GLU A O 1
ATOM 824 N N . ILE A 1 104 ? -10.644 2.998 7.325 1.00 92.75 104 ILE A N 1
ATOM 825 C CA . ILE A 1 104 ? -9.633 2.119 6.733 1.00 92.75 104 ILE A CA 1
ATOM 826 C C . ILE A 1 104 ? -10.260 0.744 6.464 1.00 92.75 104 ILE A C 1
ATOM 828 O O . ILE A 1 104 ? -10.750 0.111 7.406 1.00 92.75 104 ILE A O 1
ATOM 832 N N . PRO A 1 105 ? -10.226 0.240 5.215 1.00 93.75 105 PRO A N 1
ATOM 833 C CA . PRO A 1 105 ? -10.854 -1.024 4.863 1.00 93.75 105 PRO A CA 1
ATOM 834 C C . PRO A 1 105 ? -10.171 -2.208 5.557 1.00 93.75 105 PRO A C 1
ATOM 836 O O . PRO A 1 105 ? -8.962 -2.231 5.773 1.00 93.75 105 PRO A O 1
ATOM 839 N N . ALA A 1 106 ? -10.951 -3.238 5.880 1.00 94.12 106 ALA A N 1
ATOM 840 C CA . ALA A 1 106 ? -10.400 -4.498 6.362 1.00 94.12 106 ALA A CA 1
ATOM 841 C C . ALA A 1 106 ? -9.821 -5.307 5.196 1.00 94.12 106 ALA A C 1
ATOM 843 O O . ALA A 1 106 ? -10.472 -5.462 4.161 1.00 94.12 106 ALA A O 1
ATOM 844 N N . ILE A 1 107 ? -8.639 -5.890 5.388 1.00 94.38 107 ILE A N 1
ATOM 845 C CA . ILE A 1 107 ? -8.008 -6.775 4.400 1.00 94.38 107 ILE A CA 1
ATOM 846 C C . ILE A 1 107 ? -8.004 -8.188 4.976 1.00 94.38 107 ILE A C 1
ATOM 848 O O . ILE A 1 107 ? -7.456 -8.407 6.052 1.00 94.38 107 ILE A O 1
ATOM 852 N N . ASP A 1 108 ? -8.651 -9.141 4.302 1.00 91.75 108 ASP A N 1
ATOM 853 C CA . ASP A 1 108 ? -8.784 -10.538 4.755 1.00 91.75 108 ASP A CA 1
ATOM 854 C C . ASP A 1 108 ? -9.289 -10.680 6.210 1.00 91.75 108 ASP A C 1
ATOM 856 O O . ASP A 1 108 ? -8.849 -11.544 6.966 1.00 91.75 108 ASP A O 1
ATOM 860 N N . GLY A 1 109 ? -10.195 -9.790 6.636 1.00 89.75 109 GLY A N 1
ATOM 861 C CA . GLY A 1 109 ? -10.718 -9.754 8.010 1.00 89.75 109 GLY A CA 1
ATOM 862 C C . GLY A 1 109 ? -9.745 -9.190 9.056 1.00 89.75 109 GLY A C 1
ATOM 863 O O . GLY A 1 109 ? -10.040 -9.227 10.252 1.00 89.75 109 GLY A O 1
ATOM 864 N N . CYS A 1 110 ? -8.600 -8.660 8.625 1.00 91.25 110 CYS A N 1
ATOM 865 C CA . CYS A 1 110 ? -7.635 -7.974 9.473 1.00 91.25 110 CYS A CA 1
ATOM 866 C C . CYS A 1 110 ? -7.877 -6.462 9.459 1.00 91.25 110 CYS A C 1
ATOM 868 O O . CYS A 1 110 ? -8.095 -5.867 8.402 1.00 91.25 110 CYS A O 1
ATOM 870 N N . TYR A 1 111 ? -7.779 -5.839 10.630 1.00 92.06 111 TYR A N 1
ATOM 871 C CA . TYR A 1 111 ? -7.984 -4.401 10.812 1.00 92.06 111 TYR A CA 1
ATOM 872 C C . TYR A 1 111 ? -6.683 -3.735 11.248 1.00 92.06 111 TYR A C 1
ATOM 874 O O . TYR A 1 111 ? -5.962 -4.276 12.090 1.00 92.06 111 TYR A O 1
ATOM 882 N N . LEU A 1 112 ? -6.388 -2.547 10.719 1.00 93.44 112 LEU A N 1
ATOM 883 C CA . LEU A 1 112 ? -5.259 -1.762 11.207 1.00 93.44 112 LEU A CA 1
ATOM 884 C C . LEU A 1 112 ? -5.513 -1.337 12.661 1.00 93.44 112 LEU A C 1
ATOM 886 O O . LEU A 1 112 ? -6.543 -0.743 12.973 1.00 93.44 112 LEU A O 1
ATOM 890 N N . GLN A 1 113 ? -4.566 -1.612 13.557 1.00 90.81 113 GLN A N 1
ATOM 891 C CA . GLN A 1 113 ? -4.587 -1.051 14.905 1.00 90.81 113 GLN A CA 1
ATOM 892 C C . GLN A 1 113 ? -3.999 0.364 14.885 1.00 90.81 113 GLN A C 1
ATOM 894 O O . GLN A 1 113 ? -2.796 0.530 14.705 1.00 90.81 113 GLN A O 1
ATOM 899 N N . TYR A 1 114 ? -4.833 1.370 15.142 1.00 87.56 114 TYR A N 1
ATOM 900 C CA . TYR A 1 114 ? -4.421 2.761 15.354 1.00 87.56 114 TYR A CA 1
ATOM 901 C C . TYR A 1 114 ? -5.139 3.352 16.576 1.00 87.56 114 TYR A C 1
ATOM 903 O O . TYR A 1 114 ? -6.138 2.796 17.039 1.00 87.56 114 TYR A O 1
ATOM 911 N N . ALA A 1 115 ? -4.587 4.425 17.139 1.00 78.38 115 ALA A N 1
ATOM 912 C CA . ALA A 1 115 ? -5.236 5.245 18.156 1.00 78.38 115 ALA A CA 1
ATOM 913 C C . ALA A 1 115 ? -5.587 6.590 17.511 1.00 78.38 115 ALA A C 1
ATOM 915 O O . ALA A 1 115 ? -4.776 7.133 16.763 1.00 78.38 115 ALA A O 1
ATOM 916 N N . ILE A 1 116 ? -6.797 7.085 17.760 1.00 73.06 116 ILE A N 1
ATOM 917 C CA . ILE A 1 116 ? -7.182 8.454 17.421 1.00 73.06 116 ILE A CA 1
ATOM 918 C C . ILE A 1 116 ? -6.947 9.244 18.702 1.00 73.06 116 ILE A C 1
ATOM 920 O O . ILE A 1 116 ? -7.665 9.036 19.679 1.00 73.06 116 ILE A O 1
ATOM 924 N N . ASP A 1 117 ? -5.921 10.089 18.722 1.00 68.06 117 ASP A N 1
ATOM 925 C CA . ASP A 1 117 ? -5.853 11.133 19.736 1.00 68.06 117 ASP A CA 1
ATOM 926 C C . ASP A 1 117 ? -6.908 12.162 19.324 1.00 68.06 117 ASP A C 1
ATOM 928 O O . ASP A 1 117 ? -6.793 12.777 18.264 1.00 68.06 117 ASP A O 1
ATOM 932 N N . GLU A 1 118 ? -7.993 12.271 20.091 1.00 60.84 118 GLU A N 1
ATOM 933 C CA . GLU A 1 118 ? -9.008 13.306 19.898 1.00 60.84 118 GLU A CA 1
ATOM 934 C C . GLU A 1 118 ? -8.323 14.671 20.057 1.00 60.84 118 GLU A C 1
ATOM 936 O O . GLU A 1 118 ? -8.126 15.165 21.166 1.00 60.84 118 GLU A O 1
ATOM 941 N N . ILE A 1 119 ? -7.880 15.265 18.950 1.00 62.50 119 ILE A N 1
ATOM 942 C CA . ILE A 1 119 ? -7.447 16.656 18.947 1.00 62.50 119 ILE A CA 1
ATOM 943 C C . ILE A 1 119 ? -8.741 17.463 18.963 1.00 62.50 119 ILE A C 1
ATOM 945 O O . ILE A 1 119 ? -9.383 17.604 17.925 1.00 62.50 119 ILE A O 1
ATOM 949 N N . GLU A 1 120 ? -9.145 17.936 20.145 1.00 59.31 120 GLU A N 1
ATOM 950 C CA . GLU A 1 120 ? -10.191 18.954 20.265 1.00 59.31 120 GLU A CA 1
ATOM 951 C C . GLU A 1 120 ? -9.861 20.098 19.298 1.00 59.31 120 GLU A C 1
ATOM 953 O O . GLU A 1 120 ? -8.723 20.576 19.251 1.00 59.31 120 GLU A O 1
ATOM 958 N N . ASP A 1 121 ? -10.846 20.469 18.484 1.00 58.16 121 ASP A N 1
ATOM 959 C CA . ASP A 1 121 ? -10.731 21.379 17.351 1.00 58.16 121 ASP A CA 1
ATOM 960 C C . ASP A 1 121 ? -9.904 22.624 17.705 1.00 58.16 121 ASP A C 1
ATOM 962 O O . ASP A 1 121 ? -10.383 23.543 18.373 1.00 58.16 121 ASP A O 1
ATOM 966 N N . VAL A 1 122 ? -8.649 22.695 17.241 1.00 60.09 122 VAL A N 1
ATOM 967 C CA . VAL A 1 122 ? -7.923 23.965 17.271 1.00 60.09 122 VAL A CA 1
ATOM 968 C C . VAL A 1 122 ? -8.636 24.862 16.265 1.00 60.09 122 VAL A C 1
ATOM 970 O O . VAL A 1 122 ? -8.522 24.684 15.050 1.00 60.09 122 VAL A O 1
ATOM 973 N N . GLU A 1 123 ? -9.452 25.784 16.778 1.00 49.94 123 GLU A N 1
ATOM 974 C CA . GLU A 1 123 ? -10.083 26.830 15.989 1.00 49.94 123 GLU A CA 1
ATOM 975 C C . GLU A 1 123 ? -8.992 27.503 15.153 1.00 49.94 123 GLU A C 1
ATOM 977 O O . GLU A 1 123 ? -8.145 28.247 15.658 1.00 49.94 123 GLU A O 1
ATOM 982 N N . THR A 1 124 ? -8.993 27.228 13.849 1.00 56.12 124 THR A N 1
ATOM 983 C CA . THR A 1 124 ? -8.220 27.994 12.880 1.00 56.12 124 THR A CA 1
ATOM 984 C C . THR A 1 124 ? -8.851 29.376 12.790 1.00 56.12 124 THR A C 1
ATOM 986 O O . THR A 1 124 ? -9.596 29.687 11.862 1.00 56.12 124 THR A O 1
ATOM 989 N N . THR A 1 125 ? -8.563 30.223 13.776 1.00 52.19 125 THR A N 1
ATOM 990 C CA . THR A 1 125 ? -8.745 31.665 13.640 1.00 52.19 125 THR A CA 1
ATOM 991 C C . THR A 1 125 ? -8.101 32.075 12.307 1.00 52.19 125 THR A C 1
ATOM 993 O O . THR A 1 125 ? -6.928 31.757 12.075 1.00 52.19 125 THR A O 1
ATOM 996 N N . PRO A 1 126 ? -8.858 32.662 11.359 1.00 51.62 126 PRO A N 1
ATOM 997 C CA . PRO A 1 126 ? -8.308 33.056 10.074 1.00 51.62 126 PRO A CA 1
ATOM 998 C C . PRO A 1 126 ? -7.132 33.993 10.320 1.00 51.62 126 PRO A C 1
ATOM 1000 O O . PRO A 1 126 ? -7.287 35.064 10.902 1.00 51.62 126 PRO A O 1
ATOM 1003 N N . ARG A 1 127 ? -5.938 33.560 9.916 1.00 48.62 127 ARG A N 1
ATOM 1004 C CA . ARG A 1 127 ? -4.729 34.371 9.982 1.00 48.62 127 ARG A CA 1
ATOM 1005 C C . ARG A 1 127 ? -4.954 35.585 9.087 1.00 48.62 127 ARG A C 1
ATOM 1007 O O . ARG A 1 127 ? -5.078 35.435 7.873 1.00 48.62 127 ARG A O 1
ATOM 1014 N N . GLU A 1 128 ? -5.063 36.753 9.706 1.00 51.38 128 GLU A N 1
ATOM 1015 C CA . GLU A 1 128 ? -5.253 38.025 9.021 1.00 51.38 128 GLU A CA 1
ATOM 1016 C C . GLU A 1 128 ? -4.188 38.172 7.928 1.00 51.38 128 GLU A C 1
ATOM 1018 O O . GLU A 1 128 ? -2.988 37.982 8.149 1.00 51.38 128 GLU A O 1
ATOM 1023 N N . THR A 1 129 ? -4.647 38.416 6.705 1.00 57.53 129 THR A N 1
ATOM 1024 C CA . THR A 1 129 ? -3.804 38.644 5.537 1.00 57.53 129 THR A CA 1
ATOM 1025 C C . THR A 1 129 ? -3.107 39.991 5.673 1.00 57.53 129 THR A C 1
ATOM 1027 O O . THR A 1 129 ? -3.603 40.997 5.173 1.00 57.53 129 THR A O 1
ATOM 1030 N N . GLU A 1 130 ? -1.936 40.025 6.301 1.00 53.12 130 GLU A N 1
ATOM 1031 C CA . GLU A 1 130 ? -1.024 41.162 6.169 1.00 53.12 130 GLU A CA 1
ATOM 1032 C C . GLU A 1 130 ? -0.032 40.898 5.034 1.00 53.12 130 GLU A C 1
ATOM 1034 O O . GLU A 1 130 ? 1.096 40.447 5.222 1.00 53.12 130 GLU A O 1
ATOM 1039 N N . GLY A 1 131 ? -0.498 41.164 3.816 1.00 42.78 131 GLY A N 1
ATOM 1040 C CA . GLY A 1 131 ? 0.325 41.298 2.620 1.00 42.78 131 GLY A CA 1
ATOM 1041 C C . GLY A 1 131 ? 0.236 42.727 2.096 1.00 42.78 131 GLY A C 1
ATOM 1042 O O . GLY A 1 131 ? -0.412 42.971 1.083 1.00 42.78 131 GLY A O 1
ATOM 1043 N N . SER A 1 132 ? 0.850 43.680 2.802 1.00 43.06 132 SER A N 1
ATOM 1044 C CA . SER A 1 132 ? 1.073 45.037 2.292 1.00 43.06 132 SER A CA 1
ATOM 1045 C C . SER A 1 132 ? 2.152 44.976 1.209 1.00 43.06 132 SER A C 1
ATOM 1047 O O . SER A 1 132 ? 3.343 44.877 1.503 1.00 43.06 132 SER A O 1
ATOM 1049 N N . TYR A 1 133 ? 1.733 44.971 -0.055 1.00 54.19 133 TYR A N 1
ATOM 1050 C CA . TYR A 1 133 ? 2.623 45.247 -1.171 1.00 54.19 133 TYR A CA 1
ATOM 1051 C C . TYR A 1 133 ? 2.832 46.769 -1.219 1.00 54.19 133 TYR A C 1
ATOM 1053 O O . TYR A 1 133 ? 1.879 47.540 -1.312 1.00 54.19 133 TYR A O 1
ATOM 1061 N N . SER A 1 134 ? 4.073 47.235 -1.129 1.00 62.56 134 SER A N 1
ATOM 1062 C CA . SER A 1 134 ? 4.406 48.625 -1.431 1.00 62.56 134 SER A CA 1
ATOM 1063 C C . SER A 1 134 ? 4.971 48.695 -2.847 1.00 62.56 134 SER A C 1
ATOM 1065 O O . SER A 1 134 ? 6.128 48.364 -3.106 1.00 62.56 134 SER A O 1
ATOM 1067 N N . GLU A 1 135 ? 4.134 49.129 -3.792 1.00 57.56 135 GLU A N 1
ATOM 1068 C CA . GLU A 1 135 ? 4.586 49.562 -5.114 1.00 57.56 135 GLU A CA 1
ATOM 1069 C C . GLU A 1 135 ? 5.546 50.747 -4.944 1.00 57.56 135 GLU A C 1
ATOM 1071 O O . GLU A 1 135 ? 5.140 51.869 -4.641 1.00 57.56 135 GLU A O 1
ATOM 1076 N N . THR A 1 136 ? 6.844 50.511 -5.132 1.00 63.62 136 THR A N 1
ATOM 1077 C CA . THR A 1 136 ? 7.815 51.603 -5.231 1.00 63.62 136 THR A CA 1
ATOM 1078 C C . THR A 1 136 ? 7.841 52.059 -6.685 1.00 63.62 136 THR A C 1
ATOM 1080 O O . THR A 1 136 ? 8.514 51.461 -7.525 1.00 63.62 136 THR A O 1
ATOM 1083 N N . ALA A 1 137 ? 7.060 53.094 -7.001 1.00 59.53 137 ALA A N 1
ATOM 1084 C CA . ALA A 1 137 ? 7.091 53.745 -8.303 1.00 59.53 137 ALA A CA 1
ATOM 1085 C C . ALA A 1 137 ? 8.503 54.296 -8.576 1.00 59.53 137 ALA A C 1
ATOM 1087 O O . ALA A 1 137 ? 9.031 55.117 -7.823 1.00 59.53 137 ALA A O 1
ATOM 1088 N N . GLY A 1 138 ? 9.109 53.804 -9.657 1.00 55.06 138 GLY A N 1
ATOM 1089 C CA . GLY A 1 138 ? 10.415 54.214 -10.149 1.00 55.06 138 GLY A CA 1
ATOM 1090 C C . GLY A 1 138 ? 10.474 55.707 -10.464 1.00 55.06 138 GLY A C 1
ATOM 1091 O O . GLY A 1 138 ? 9.573 56.291 -11.061 1.00 55.06 138 GLY A O 1
ATOM 1092 N N . SER A 1 139 ? 11.582 56.286 -10.023 1.00 63.69 139 SER A N 1
ATOM 1093 C CA . SER A 1 139 ? 11.969 57.686 -10.088 1.00 63.69 139 SER A CA 1
ATOM 1094 C C . SER A 1 139 ? 11.923 58.285 -11.497 1.00 63.69 139 SER A C 1
ATOM 1096 O O . SER A 1 139 ? 12.440 57.721 -12.458 1.00 63.69 139 SER A O 1
ATOM 1098 N N . ARG A 1 140 ? 11.374 59.497 -11.572 1.00 48.00 140 ARG A N 1
ATOM 1099 C CA . ARG A 1 140 ? 11.510 60.450 -12.675 1.00 48.00 140 ARG A CA 1
ATOM 1100 C C . ARG A 1 140 ? 12.820 61.220 -12.495 1.00 48.00 140 ARG A C 1
ATOM 1102 O O . ARG A 1 140 ? 12.930 61.916 -11.491 1.00 48.00 140 ARG A O 1
ATOM 1109 N N . VAL A 1 141 ? 13.743 61.139 -13.455 1.00 60.38 141 VAL A N 1
ATOM 1110 C CA . VAL A 1 141 ? 14.708 62.197 -13.829 1.00 60.38 141 VAL A CA 1
ATOM 1111 C C . VAL A 1 141 ? 15.085 62.043 -15.294 1.00 60.38 141 VAL A C 1
ATOM 1113 O O . VAL A 1 141 ? 15.342 60.893 -15.709 1.00 60.38 141 VAL A O 1
#

pLDDT: mean 75.58, std 22.01, range [32.28, 97.69]